Protein AF-A0A699T3H2-F1 (afdb_monomer)

Foldseek 3Di:
DQDVVNVVVVVVVLLVVLPPDPCSVVVVVPVVVDDDFQDWDFDFDPDPPDGDTDIDGDDPVRVVVVVVVVVVVVVVVVVVVD

Mean predicted aligned error: 13.45 Å

Nearest PDB structures (foldseek):
  3vr4-assembly1_G  TM=2.995E-01  e=3.491E+00  Enterococcus hirae
  5knb-assembly1_G  TM=2.106E-01  e=2.651E+00  Enterococcus hirae ATCC 9790
  5knd-assembly1_G  TM=2.994E-01  e=7.439E+00  Enterococcus hirae ATCC 9790

Secondary structure (DSSP, 8-state):
---HHHHHHHHHHHHHHHHTSTTHHHHHHHHHH-SPPPPEEEEEE--TTS-EEEEEEPPHHHHHHHHHHHHHHHHHHHHH--

Radius of gyration: 19.42 Å; Cα contacts (8 Å, |Δi|>4): 44; chains: 1; bounding box: 44×32×54 Å

Sequence (82 aa):
MLVESDYESWKIRIERYIRGKPLGKLIWRSIQNGPTSHPQITVTGDQGTVAVQVTRDKTDEECTEIKNNRELAVIQATNILS

Organism: Tanacetum cinerariifolium (NCBI:txid118510)

Solvent-accessible surface area (backbone atoms only — not comparable to full-atom values): 5007 Å² total; per-residue (Å²): 130,88,53,72,69,54,53,55,53,48,50,56,52,51,52,62,64,29,72,82,41,97,58,16,70,59,55,51,49,47,65,75,66,42,80,76,74,67,60,69,42,75,46,75,44,88,57,79,102,48,81,46,74,44,78,42,72,49,53,71,69,63,50,50,52,53,52,52,53,51,52,50,52,52,53,52,56,51,63,74,76,106

Structure (mmCIF, N/CA/C/O backbone):
data_AF-A0A699T3H2-F1
#
_entry.id   AF-A0A699T3H2-F1
#
loop_
_atom_site.group_PDB
_atom_site.id
_atom_site.type_symbol
_atom_site.label_atom_id
_atom_site.label_alt_id
_atom_site.label_comp_id
_atom_site.label_asym_id
_atom_site.label_entity_id
_atom_site.label_seq_id
_atom_site.pdbx_PDB_ins_code
_atom_site.Cartn_x
_atom_site.Cartn_y
_atom_site.Cartn_z
_atom_site.occupancy
_atom_site.B_iso_or_equiv
_atom_site.auth_seq_id
_atom_site.auth_comp_id
_atom_site.auth_asym_id
_atom_site.auth_atom_id
_atom_site.pdbx_PDB_model_num
ATOM 1 N N . MET A 1 1 ? 23.375 5.905 0.104 1.00 67.44 1 MET A N 1
ATOM 2 C CA . MET A 1 1 ? 22.336 6.839 -0.373 1.00 67.44 1 MET A CA 1
ATOM 3 C C . MET A 1 1 ? 21.589 6.089 -1.458 1.00 67.44 1 MET A C 1
ATOM 5 O O . MET A 1 1 ? 22.252 5.660 -2.393 1.00 67.44 1 MET A O 1
ATOM 9 N N . LEU A 1 2 ? 20.299 5.798 -1.283 1.00 66.88 2 LEU A N 1
ATOM 10 C CA . LEU A 1 2 ? 19.512 5.210 -2.373 1.00 66.88 2 LEU A CA 1
ATOM 11 C C . LEU A 1 2 ? 19.490 6.229 -3.511 1.00 66.88 2 LEU A C 1
ATOM 13 O O . LEU A 1 2 ? 19.178 7.395 -3.269 1.00 66.88 2 LEU A O 1
ATOM 17 N N . VAL A 1 3 ? 19.903 5.817 -4.705 1.00 80.69 3 VAL A N 1
ATOM 18 C CA . VAL A 1 3 ? 19.861 6.694 -5.875 1.00 80.69 3 VAL A CA 1
ATOM 19 C C . VAL A 1 3 ? 18.397 6.813 -6.290 1.00 80.69 3 VAL A C 1
ATOM 21 O O . VAL A 1 3 ? 17.631 5.862 -6.164 1.00 80.69 3 VAL A O 1
ATOM 24 N N . GLU A 1 4 ? 17.971 7.969 -6.788 1.00 75.50 4 GLU A N 1
ATOM 25 C CA . GLU A 1 4 ? 16.575 8.187 -7.195 1.00 75.50 4 GLU A CA 1
ATOM 26 C C . GLU A 1 4 ? 16.105 7.187 -8.274 1.00 75.50 4 GLU A C 1
ATOM 28 O O . GLU A 1 4 ? 14.945 6.770 -8.297 1.00 75.50 4 GLU A O 1
ATOM 33 N N . SER A 1 5 ? 17.042 6.676 -9.083 1.00 78.88 5 SER A N 1
ATOM 34 C CA . SER A 1 5 ? 16.818 5.564 -10.014 1.00 78.88 5 SER A CA 1
ATOM 35 C C . SER A 1 5 ? 16.367 4.272 -9.333 1.00 78.88 5 SER A C 1
ATOM 37 O O . SER A 1 5 ? 15.600 3.504 -9.919 1.00 78.88 5 SER A O 1
ATOM 39 N N . ASP A 1 6 ? 16.826 4.016 -8.108 1.00 88.56 6 ASP A N 1
ATOM 40 C CA . ASP A 1 6 ? 16.484 2.819 -7.341 1.00 88.56 6 ASP A CA 1
ATOM 41 C C . ASP A 1 6 ? 15.047 2.906 -6.830 1.00 88.56 6 ASP A C 1
ATOM 43 O O . ASP A 1 6 ? 14.323 1.908 -6.848 1.00 88.56 6 ASP A O 1
ATOM 47 N N . TYR A 1 7 ? 14.609 4.108 -6.444 1.00 86.25 7 TYR A N 1
ATOM 48 C CA . TYR A 1 7 ? 13.239 4.361 -6.008 1.00 86.25 7 TYR A CA 1
ATOM 49 C C . TYR A 1 7 ? 12.237 4.180 -7.154 1.00 86.25 7 TYR A C 1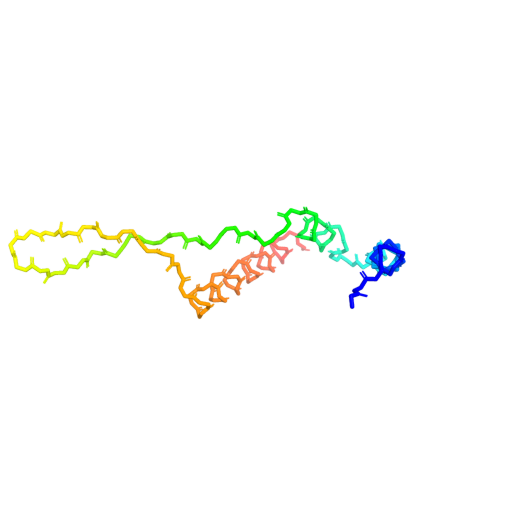
ATOM 51 O O . TYR A 1 7 ? 11.267 3.434 -7.008 1.00 86.25 7 TYR A O 1
ATOM 59 N N . GLU A 1 8 ? 12.492 4.775 -8.323 1.00 87.81 8 GLU A N 1
ATOM 60 C CA . GLU A 1 8 ? 11.605 4.600 -9.482 1.00 87.81 8 GLU A CA 1
ATOM 61 C C . GLU A 1 8 ? 11.610 3.151 -9.995 1.00 87.81 8 GLU A C 1
ATOM 63 O O . GLU A 1 8 ? 10.558 2.580 -10.304 1.00 87.81 8 GLU A O 1
ATOM 68 N N . SER A 1 9 ? 12.773 2.492 -9.984 1.00 90.94 9 SER A N 1
ATOM 69 C CA . SER A 1 9 ? 12.872 1.066 -10.319 1.00 90.94 9 SER A CA 1
ATOM 70 C C . SER A 1 9 ? 12.068 0.189 -9.356 1.00 90.94 9 SER A C 1
ATOM 72 O O . SER A 1 9 ? 11.369 -0.736 -9.784 1.00 90.94 9 SER A O 1
ATOM 74 N N . TRP A 1 10 ? 12.141 0.467 -8.053 1.00 91.44 10 TRP A N 1
ATOM 75 C CA . TRP A 1 10 ? 11.354 -0.222 -7.032 1.00 91.44 10 TRP A CA 1
ATOM 76 C C . TRP A 1 10 ? 9.851 0.000 -7.230 1.00 91.44 10 TRP A C 1
ATOM 78 O O . TRP A 1 10 ? 9.080 -0.963 -7.212 1.00 91.44 10 TRP A O 1
ATOM 88 N N . LYS A 1 11 ? 9.439 1.241 -7.500 1.00 89.81 11 LYS A N 1
ATOM 89 C CA . LYS A 1 11 ? 8.040 1.626 -7.703 1.00 89.81 11 LYS A CA 1
ATOM 90 C C . LYS A 1 11 ? 7.401 0.896 -8.890 1.00 89.81 11 LYS A C 1
ATOM 92 O O . LYS A 1 11 ? 6.310 0.342 -8.765 1.00 89.81 11 LYS A O 1
ATOM 97 N N . ILE A 1 12 ? 8.104 0.797 -10.018 1.00 91.94 12 ILE A N 1
ATOM 98 C CA . ILE A 1 12 ? 7.628 0.045 -11.193 1.00 91.94 12 ILE A CA 1
ATOM 99 C C . ILE A 1 12 ? 7.489 -1.451 -10.871 1.00 91.94 12 ILE A C 1
ATOM 101 O O . ILE A 1 12 ? 6.519 -2.098 -11.280 1.00 91.94 12 ILE A O 1
ATOM 105 N N . ARG A 1 13 ? 8.448 -2.024 -10.132 1.00 92.88 13 ARG A N 1
ATOM 106 C CA . ARG A 1 13 ? 8.409 -3.439 -9.730 1.00 92.88 13 ARG A CA 1
ATOM 107 C C . ARG A 1 13 ? 7.239 -3.726 -8.793 1.00 92.88 13 ARG A C 1
ATOM 109 O O . ARG A 1 13 ? 6.527 -4.708 -9.017 1.00 92.88 13 ARG A O 1
ATOM 116 N N . ILE A 1 14 ? 7.011 -2.880 -7.786 1.00 92.69 14 ILE A N 1
ATOM 117 C CA . ILE A 1 14 ? 5.920 -3.089 -6.831 1.00 92.69 14 ILE A CA 1
ATOM 118 C C . ILE A 1 14 ? 4.554 -2.904 -7.499 1.00 92.69 14 ILE A C 1
ATOM 120 O O . ILE A 1 14 ? 3.670 -3.728 -7.275 1.00 92.69 14 ILE A O 1
ATOM 124 N N . GLU A 1 15 ? 4.394 -1.921 -8.395 1.00 92.56 15 GLU A N 1
ATOM 125 C CA . GLU A 1 15 ? 3.143 -1.719 -9.138 1.00 92.56 15 GLU A CA 1
ATOM 126 C C . GLU A 1 15 ? 2.796 -2.944 -10.001 1.00 92.56 15 GLU A C 1
ATOM 128 O O . GLU A 1 15 ? 1.659 -3.427 -9.997 1.00 92.56 15 GLU A O 1
ATOM 133 N N . ARG A 1 16 ? 3.781 -3.509 -10.712 1.00 94.31 16 ARG A N 1
ATOM 134 C CA . ARG A 1 16 ? 3.575 -4.735 -11.501 1.00 94.31 16 ARG A CA 1
ATOM 135 C C . ARG A 1 16 ? 3.198 -5.924 -10.624 1.00 94.31 16 ARG A C 1
ATOM 137 O O . ARG A 1 16 ? 2.291 -6.672 -10.978 1.00 94.31 16 ARG A O 1
ATOM 144 N N . TYR A 1 17 ? 3.868 -6.083 -9.485 1.00 92.94 17 TYR A N 1
ATOM 145 C CA . TYR A 1 17 ? 3.627 -7.191 -8.563 1.00 92.94 17 TYR A CA 1
ATOM 146 C C . TYR A 1 17 ? 2.212 -7.173 -7.971 1.00 92.94 17 TYR A C 1
ATOM 148 O O . TYR A 1 17 ? 1.568 -8.218 -7.860 1.00 92.94 17 TYR A O 1
ATOM 156 N N . ILE A 1 18 ? 1.710 -5.994 -7.596 1.00 93.38 18 ILE A N 1
ATOM 157 C CA . ILE A 1 18 ? 0.405 -5.867 -6.938 1.00 93.38 18 ILE A CA 1
ATOM 158 C C . ILE A 1 18 ? -0.769 -5.905 -7.922 1.00 93.38 18 ILE A C 1
ATOM 160 O O . ILE A 1 18 ? -1.834 -6.373 -7.536 1.00 93.38 18 ILE A O 1
ATOM 164 N N . ARG A 1 19 ? -0.604 -5.487 -9.187 1.00 87.94 19 ARG A N 1
ATOM 165 C CA . ARG A 1 19 ? -1.696 -5.425 -10.188 1.00 87.94 19 ARG A CA 1
ATOM 166 C C . ARG A 1 19 ? -2.509 -6.719 -10.339 1.00 87.94 19 ARG A C 1
ATOM 168 O O . ARG A 1 19 ? -3.701 -6.637 -10.611 1.00 87.94 19 ARG A O 1
ATOM 175 N N . GLY A 1 20 ? -1.887 -7.885 -10.158 1.00 86.38 20 GLY A N 1
ATOM 176 C CA . GLY A 1 20 ? -2.540 -9.196 -10.279 1.00 86.38 20 GLY A CA 1
ATOM 177 C C . GLY A 1 20 ? -3.038 -9.806 -8.967 1.00 86.38 20 GLY A C 1
ATOM 178 O O . GLY A 1 20 ? -3.500 -10.943 -8.970 1.00 86.38 20 GLY A O 1
ATOM 179 N N . LYS A 1 21 ? -2.911 -9.110 -7.831 1.00 91.56 21 LYS A N 1
ATOM 180 C CA . LYS A 1 21 ? -3.297 -9.657 -6.525 1.00 91.56 21 LYS A CA 1
ATOM 181 C C . LYS A 1 21 ? -4.715 -9.242 -6.126 1.00 91.56 21 LYS A C 1
ATOM 183 O O . LYS A 1 21 ? -5.093 -8.101 -6.394 1.00 91.56 21 LYS A O 1
ATOM 188 N N . PRO A 1 22 ? -5.453 -10.090 -5.382 1.00 87.31 22 PRO A N 1
ATOM 189 C CA . PRO A 1 22 ? -6.804 -9.774 -4.902 1.00 87.31 22 PRO A CA 1
ATOM 190 C C . PRO A 1 22 ? -6.889 -8.437 -4.149 1.00 87.31 22 PRO A C 1
ATOM 192 O O . PRO A 1 22 ? -7.816 -7.660 -4.346 1.00 87.31 22 PRO A O 1
ATOM 195 N N . LEU A 1 23 ? -5.865 -8.128 -3.345 1.00 90.12 23 LEU A N 1
ATOM 196 C CA . LEU A 1 23 ? -5.766 -6.892 -2.556 1.00 90.12 23 LEU A CA 1
ATOM 197 C C . LEU A 1 23 ? -4.844 -5.836 -3.185 1.00 90.12 23 LEU A C 1
ATOM 199 O O . LEU A 1 23 ? -4.498 -4.845 -2.544 1.00 90.12 23 LEU A O 1
ATOM 203 N N . GLY A 1 24 ? -4.437 -6.018 -4.442 1.00 90.31 24 GLY A N 1
ATOM 204 C CA . GLY A 1 24 ? -3.422 -5.192 -5.092 1.00 90.31 24 GLY A CA 1
ATOM 205 C C . GLY A 1 24 ? -3.731 -3.697 -5.102 1.00 90.31 24 GLY A C 1
ATOM 206 O O . GLY A 1 24 ? -2.879 -2.875 -4.771 1.00 90.31 24 GLY A O 1
ATOM 207 N N . LYS A 1 25 ? -4.985 -3.348 -5.418 1.00 87.88 25 LYS A N 1
ATOM 208 C CA . LYS A 1 25 ? -5.470 -1.958 -5.410 1.00 87.88 25 LYS A CA 1
ATOM 209 C C . LYS A 1 25 ? -5.419 -1.329 -4.015 1.00 87.88 25 LYS A C 1
ATOM 211 O O . LYS A 1 25 ? -5.114 -0.144 -3.903 1.00 87.88 25 LYS A O 1
ATOM 216 N N . LEU A 1 26 ? -5.724 -2.101 -2.970 1.00 85.25 26 LEU A N 1
ATOM 217 C CA . LEU A 1 26 ? -5.704 -1.624 -1.587 1.00 85.25 26 LEU A CA 1
ATOM 218 C C . LEU A 1 26 ? -4.264 -1.355 -1.138 1.00 85.25 26 LEU A C 1
ATOM 220 O O . LEU A 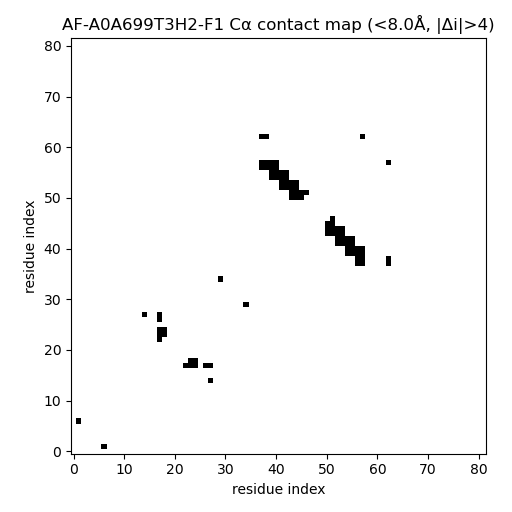1 26 ? -3.976 -0.274 -0.634 1.00 85.25 26 LEU A O 1
ATOM 224 N N . ILE A 1 27 ? -3.356 -2.294 -1.423 1.00 87.06 27 ILE A N 1
ATOM 225 C CA . ILE A 1 27 ? -1.925 -2.166 -1.119 1.00 87.06 27 ILE A CA 1
ATOM 226 C C . ILE A 1 27 ? -1.329 -0.937 -1.819 1.00 87.06 27 ILE A C 1
ATOM 228 O O . ILE A 1 27 ? -0.643 -0.148 -1.175 1.00 87.06 27 ILE A O 1
ATOM 232 N N . TRP A 1 28 ? -1.628 -0.728 -3.108 1.00 89.75 28 TRP A N 1
ATOM 233 C CA . TRP A 1 28 ? -1.139 0.446 -3.842 1.00 89.75 28 TRP A CA 1
ATOM 234 C C . TRP A 1 28 ? -1.576 1.761 -3.194 1.00 89.75 28 TRP A C 1
ATOM 236 O O . TRP A 1 28 ? -0.752 2.646 -2.974 1.00 89.75 28 TRP A O 1
ATOM 246 N N . ARG A 1 29 ? -2.861 1.871 -2.830 1.00 85.38 29 ARG A N 1
ATOM 247 C CA . ARG A 1 29 ? -3.390 3.058 -2.147 1.00 85.38 29 ARG A CA 1
ATOM 248 C C . ARG A 1 29 ? -2.704 3.296 -0.805 1.00 85.38 29 ARG A C 1
ATOM 250 O O . ARG A 1 29 ? -2.405 4.440 -0.495 1.00 85.38 29 ARG A O 1
ATOM 257 N N . SER A 1 30 ? -2.418 2.251 -0.029 1.00 84.19 30 SER A N 1
ATOM 258 C CA . SER A 1 30 ? -1.680 2.387 1.234 1.00 84.19 30 SER A CA 1
ATOM 259 C C . SER A 1 30 ? -0.249 2.888 1.036 1.00 84.19 30 SER A C 1
ATOM 261 O O . SER A 1 30 ? 0.212 3.699 1.827 1.00 84.19 30 SER A O 1
ATOM 263 N N . ILE A 1 31 ? 0.441 2.459 -0.026 1.00 85.75 31 ILE A N 1
ATOM 264 C CA . ILE A 1 31 ? 1.784 2.966 -0.349 1.00 85.75 31 ILE A CA 1
ATOM 265 C C . ILE A 1 31 ? 1.715 4.448 -0.744 1.00 85.75 31 ILE A C 1
ATOM 267 O O . ILE A 1 31 ? 2.520 5.242 -0.269 1.00 85.75 31 ILE A O 1
ATOM 271 N N . GLN A 1 32 ? 0.746 4.833 -1.583 1.00 84.75 32 GLN A N 1
ATOM 272 C CA . GLN A 1 32 ? 0.592 6.219 -2.045 1.00 84.75 32 GLN A CA 1
ATOM 273 C C . GLN A 1 32 ? 0.174 7.184 -0.933 1.00 84.75 32 GLN A C 1
ATOM 275 O O . GLN A 1 32 ? 0.659 8.310 -0.885 1.00 84.75 32 GLN A O 1
ATOM 280 N N . ASN A 1 33 ? -0.725 6.747 -0.052 1.00 83.81 33 ASN A N 1
ATOM 281 C CA . ASN A 1 33 ? -1.239 7.572 1.039 1.00 83.81 33 ASN A CA 1
ATOM 282 C C . ASN A 1 33 ? -0.249 7.684 2.210 1.00 83.81 33 ASN A C 1
ATOM 284 O O . ASN A 1 33 ? -0.496 8.456 3.132 1.00 83.81 33 ASN A O 1
ATOM 288 N N . GLY A 1 34 ? 0.852 6.925 2.173 1.00 74.88 34 GLY A N 1
ATOM 289 C CA . GLY A 1 34 ? 1.819 6.865 3.256 1.00 74.88 34 GLY A CA 1
ATOM 290 C C . GLY A 1 34 ? 1.250 6.206 4.519 1.00 74.88 34 GLY A C 1
ATOM 291 O O . GLY A 1 34 ? 0.138 5.665 4.515 1.00 74.88 34 GLY A O 1
ATOM 292 N N . PRO A 1 35 ? 2.020 6.205 5.618 1.00 71.38 35 PRO A N 1
ATOM 293 C CA . PRO A 1 35 ? 1.517 5.735 6.897 1.00 71.38 35 PRO A CA 1
ATOM 294 C C . PRO A 1 35 ? 0.301 6.573 7.302 1.00 71.38 35 PRO A C 1
ATOM 296 O O . PRO A 1 35 ? 0.358 7.801 7.341 1.00 71.38 35 PRO A O 1
ATOM 299 N N . THR A 1 36 ? -0.811 5.903 7.610 1.00 66.69 36 THR A N 1
ATOM 300 C CA . THR A 1 36 ? -1.927 6.549 8.307 1.00 66.69 36 THR A CA 1
ATOM 301 C C . THR A 1 36 ? -1.389 7.186 9.579 1.00 66.69 36 THR A C 1
ATOM 303 O O . THR A 1 36 ? -0.696 6.507 10.335 1.00 66.69 36 THR A O 1
ATOM 306 N N . SER A 1 37 ? -1.708 8.463 9.808 1.00 66.31 37 SER A N 1
ATOM 307 C CA . SER A 1 37 ? -1.368 9.156 11.052 1.00 66.31 37 SER A CA 1
ATOM 308 C C . SER A 1 37 ? -1.742 8.282 12.246 1.00 66.31 37 SER A C 1
ATOM 310 O O . SER A 1 37 ? -2.830 7.694 12.249 1.00 66.31 37 SER A O 1
ATOM 312 N N . HIS A 1 38 ? -0.841 8.177 13.228 1.00 63.72 38 HIS A N 1
ATOM 313 C CA . HIS A 1 38 ? -1.112 7.419 14.445 1.00 63.72 38 HIS A CA 1
ATOM 314 C C . HIS A 1 38 ? -2.447 7.902 15.019 1.00 63.72 38 HIS A C 1
ATOM 316 O O . HIS A 1 38 ? -2.619 9.107 15.221 1.00 63.72 38 HIS A O 1
ATOM 322 N N . PRO A 1 39 ? -3.430 7.006 15.220 1.00 67.44 39 PRO A N 1
ATOM 323 C CA . PRO A 1 39 ? -4.703 7.429 15.761 1.00 67.44 39 PRO A CA 1
ATOM 324 C C . PRO A 1 39 ? -4.442 7.984 17.159 1.00 67.44 39 PRO A C 1
ATOM 326 O O . PRO A 1 39 ? -3.890 7.282 18.001 1.00 67.44 39 PRO A O 1
ATOM 329 N N . GLN A 1 40 ? -4.830 9.228 17.411 1.00 74.81 40 GLN A N 1
ATOM 330 C CA . GLN A 1 40 ? -4.738 9.793 18.750 1.00 74.81 40 GLN A CA 1
ATOM 331 C C . GLN A 1 40 ? -5.805 9.186 19.651 1.00 74.81 40 GLN A C 1
ATOM 333 O O . GLN A 1 40 ? -6.916 8.874 19.208 1.00 74.81 40 GLN A O 1
ATOM 338 N N . ILE A 1 41 ? -5.462 9.010 20.923 1.00 73.12 41 ILE A N 1
ATOM 339 C CA . ILE A 1 41 ? -6.435 8.684 21.959 1.00 73.12 41 ILE A CA 1
ATOM 340 C C . ILE A 1 41 ? -6.432 9.720 23.056 1.00 73.12 41 ILE A C 1
ATOM 342 O O . ILE A 1 41 ? -5.392 10.226 23.477 1.00 73.12 41 ILE A O 1
ATOM 346 N N . THR A 1 42 ? -7.638 9.995 23.530 1.00 75.50 42 THR A N 1
ATOM 347 C CA . THR A 1 42 ? -7.871 10.767 24.736 1.00 75.50 42 THR A CA 1
ATOM 348 C C . THR A 1 42 ? -7.793 9.812 25.915 1.00 75.50 42 THR A C 1
ATOM 350 O O . THR A 1 42 ? -8.665 8.963 26.100 1.00 75.50 42 THR A O 1
ATOM 353 N N . VAL A 1 43 ? -6.733 9.934 26.703 1.00 73.19 43 VAL A N 1
ATOM 354 C CA . VAL A 1 43 ? -6.610 9.231 27.977 1.00 73.19 43 VAL A CA 1
ATOM 355 C C . VAL A 1 43 ? -7.123 10.170 29.058 1.00 73.19 43 VAL A C 1
ATOM 357 O O . VAL A 1 43 ? -6.672 11.310 29.169 1.00 73.19 43 VAL A O 1
ATOM 360 N N . THR A 1 44 ? -8.091 9.703 29.842 1.00 68.75 44 THR A N 1
ATOM 361 C CA . THR A 1 44 ? -8.531 10.426 31.039 1.00 68.75 44 THR A CA 1
ATOM 362 C C . THR A 1 44 ? -7.630 9.995 32.185 1.00 68.75 44 THR A C 1
ATOM 364 O O . THR A 1 44 ? -7.696 8.843 32.606 1.00 68.75 44 THR A O 1
ATOM 367 N N . GLY A 1 45 ? -6.754 10.891 32.637 1.00 61.19 45 GLY A N 1
ATOM 368 C CA . GLY A 1 45 ? -5.934 10.665 33.824 1.00 61.19 45 GLY A CA 1
ATOM 369 C C . GLY A 1 45 ? -6.684 11.097 35.081 1.00 61.19 45 GLY A C 1
ATOM 370 O O . GLY A 1 45 ? -7.222 12.205 35.138 1.00 61.19 45 GLY A O 1
ATOM 371 N N . ASP A 1 46 ? -6.710 10.243 36.097 1.00 61.16 46 ASP A N 1
ATOM 372 C CA . ASP A 1 46 ? -7.256 10.517 37.423 1.00 61.16 46 ASP A CA 1
ATOM 373 C C . ASP A 1 46 ? -6.211 11.193 38.324 1.00 61.16 46 ASP A C 1
ATOM 375 O O . ASP A 1 46 ? -5.767 10.662 39.338 1.00 61.16 46 ASP A O 1
ATOM 379 N N . GLN A 1 47 ? -5.823 12.424 37.986 1.00 54.56 47 GLN A N 1
ATOM 380 C CA . GLN A 1 47 ? -5.134 13.280 38.950 1.00 54.56 47 GLN A CA 1
ATOM 381 C C . GLN A 1 47 ? -6.164 14.085 39.741 1.00 54.56 47 GLN A C 1
ATOM 383 O O . GLN A 1 47 ? -6.648 15.100 39.263 1.00 54.56 47 GLN A O 1
ATOM 388 N N . GLY A 1 48 ? -6.507 13.598 40.939 1.00 55.56 48 GLY A N 1
ATOM 389 C CA . GLY A 1 48 ? -7.170 14.328 42.031 1.00 55.56 48 GLY A CA 1
ATOM 390 C C . GLY A 1 48 ? -8.159 15.441 41.645 1.00 55.56 48 GLY A C 1
ATOM 391 O O . GLY A 1 48 ? -7.775 16.550 41.286 1.00 55.56 48 GLY A O 1
ATOM 392 N N . THR A 1 49 ? -9.456 15.204 41.863 1.00 57.72 49 THR A N 1
ATOM 393 C CA . THR A 1 49 ? -10.575 16.171 41.724 1.00 57.72 49 THR A CA 1
ATOM 394 C C . THR A 1 49 ? -10.825 16.800 40.346 1.00 57.72 49 THR A C 1
ATOM 396 O O . THR A 1 49 ? -11.925 17.309 40.143 1.00 57.72 49 THR A O 1
ATOM 399 N N . VAL A 1 50 ? -9.909 16.722 39.374 1.00 54.31 50 VAL A N 1
ATOM 400 C CA . VAL A 1 50 ? -10.137 17.223 38.008 1.00 54.31 50 VAL A CA 1
ATOM 401 C C . VAL A 1 50 ? -9.708 16.168 36.993 1.00 54.31 50 VAL A C 1
ATOM 403 O O . VAL A 1 50 ? -8.538 15.817 36.900 1.00 54.31 50 VAL A O 1
ATOM 406 N N . ALA A 1 51 ? -10.660 15.664 36.207 1.00 57.78 51 ALA A N 1
ATOM 407 C CA . ALA A 1 51 ? -10.358 14.783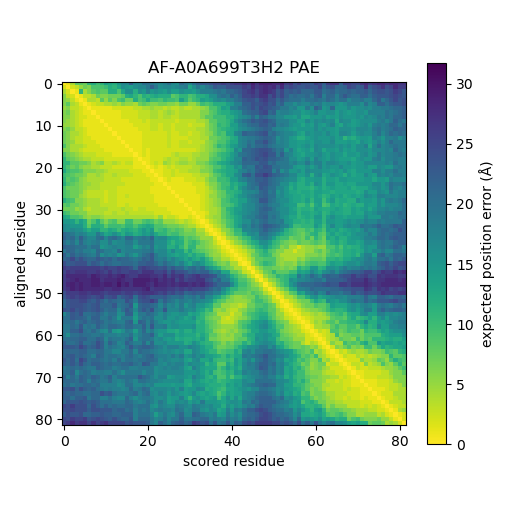 35.086 1.00 57.78 51 ALA A CA 1
ATOM 408 C C . ALA A 1 51 ? -9.608 15.581 34.009 1.00 57.78 51 ALA A C 1
ATOM 410 O O . ALA A 1 51 ? -10.205 16.395 33.302 1.00 57.78 51 ALA A O 1
ATOM 411 N N . VAL A 1 52 ? -8.297 15.365 33.890 1.00 64.25 52 VAL A N 1
ATOM 412 C CA . VAL A 1 52 ? -7.495 15.958 32.817 1.00 64.25 52 VAL A CA 1
ATOM 413 C C . VAL A 1 52 ? -7.515 14.994 31.637 1.00 64.25 52 VAL A C 1
ATOM 415 O O . VAL A 1 52 ? -7.033 13.863 31.720 1.00 64.25 52 VAL A O 1
ATOM 418 N N . GLN A 1 53 ? -8.103 15.443 30.530 1.00 68.75 53 GLN A N 1
ATOM 419 C CA . GLN A 1 53 ? -8.027 14.739 29.257 1.00 68.75 53 GLN A CA 1
ATOM 420 C C .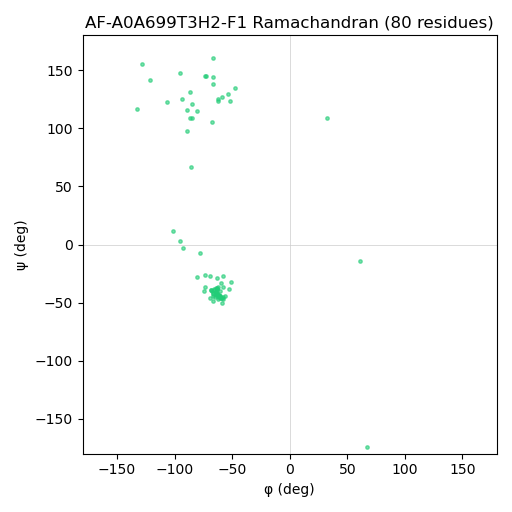 GLN A 1 53 ? -6.691 15.066 28.596 1.00 68.75 53 GLN A C 1
ATOM 422 O O . GLN A 1 53 ? -6.439 16.211 28.225 1.00 68.75 53 GLN A O 1
ATOM 427 N N . VAL A 1 54 ? -5.839 14.056 28.452 1.00 75.38 54 VAL A N 1
ATOM 428 C CA . VAL A 1 54 ? -4.577 14.171 27.722 1.00 75.38 54 VAL A CA 1
ATOM 429 C C . VAL A 1 54 ? -4.728 13.438 26.401 1.00 75.38 54 VAL A C 1
ATOM 431 O O . VAL A 1 54 ? -5.034 12.245 26.363 1.00 75.38 54 VAL A O 1
ATOM 434 N N . THR A 1 55 ? -4.506 14.158 25.306 1.00 73.00 55 THR A N 1
ATOM 435 C CA . THR A 1 55 ? -4.412 13.557 23.978 1.00 73.00 55 THR A CA 1
ATOM 436 C C . THR A 1 55 ? -2.984 13.076 23.774 1.00 73.00 55 THR A C 1
ATOM 438 O O . THR A 1 55 ? -2.049 13.873 23.850 1.00 73.00 55 THR A O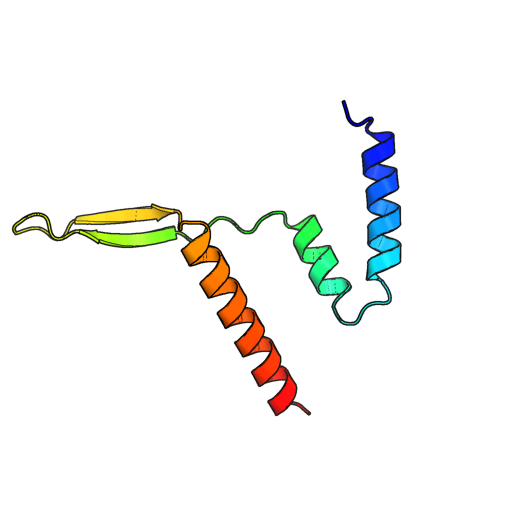 1
ATOM 441 N N . ARG A 1 56 ? -2.809 11.779 23.522 1.00 82.12 56 ARG A N 1
ATOM 442 C CA . ARG A 1 56 ? -1.516 11.204 23.138 1.00 82.12 56 ARG A CA 1
ATOM 443 C C . ARG A 1 56 ? -1.647 10.376 21.871 1.00 82.12 56 ARG A C 1
ATOM 445 O O . ARG A 1 56 ? -2.721 9.846 21.570 1.00 82.12 56 ARG A O 1
ATOM 452 N N . ASP A 1 57 ? -0.539 10.238 21.159 1.00 77.00 57 ASP A N 1
ATOM 453 C CA . ASP A 1 57 ? -0.447 9.295 20.053 1.00 77.00 57 ASP A CA 1
ATOM 454 C C . ASP A 1 57 ? -0.536 7.860 20.599 1.00 77.00 57 ASP A C 1
ATOM 456 O O . ASP A 1 57 ? -0.074 7.555 21.709 1.00 77.00 57 ASP A O 1
ATOM 460 N N . LYS A 1 58 ? -1.186 6.978 19.837 1.00 68.62 58 LYS A N 1
ATOM 461 C CA . LYS A 1 58 ? -1.217 5.547 20.147 1.00 68.62 58 LYS A CA 1
ATOM 462 C C . LYS A 1 58 ? 0.164 4.925 19.999 1.00 68.62 58 LYS A C 1
ATOM 464 O O . LYS A 1 58 ? 0.849 5.189 19.009 1.00 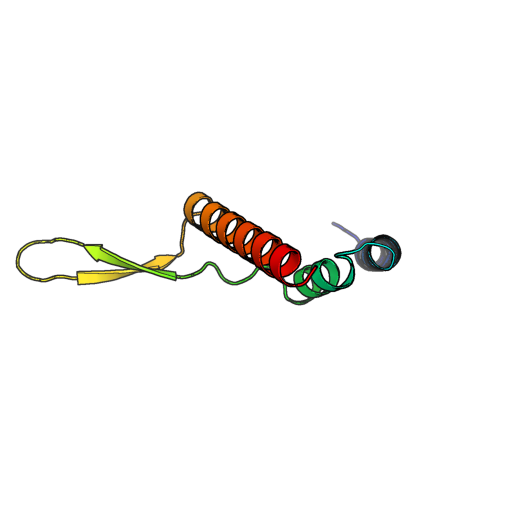68.62 58 LYS A O 1
ATOM 469 N N . THR A 1 59 ? 0.516 4.052 20.939 1.00 72.38 59 THR A N 1
ATOM 470 C CA . THR A 1 59 ? 1.694 3.183 20.822 1.00 72.38 59 THR A CA 1
ATOM 471 C C . THR A 1 59 ? 1.516 2.164 19.696 1.00 72.38 59 THR A C 1
ATOM 473 O O . THR A 1 59 ? 0.397 1.890 19.252 1.00 72.38 59 THR A O 1
ATOM 476 N N . ASP A 1 60 ? 2.625 1.598 19.216 1.00 66.62 60 ASP A N 1
ATOM 477 C CA . ASP A 1 60 ? 2.623 0.637 18.109 1.00 66.62 60 ASP A CA 1
ATOM 478 C C . ASP A 1 60 ? 1.752 -0.594 18.417 1.00 66.62 60 ASP A C 1
ATOM 480 O O . ASP A 1 60 ? 1.007 -1.054 17.547 1.00 66.62 60 ASP A O 1
ATOM 484 N N . GLU A 1 61 ? 1.740 -1.059 19.671 1.00 70.25 61 GLU A N 1
ATOM 485 C CA . GLU A 1 61 ? 0.868 -2.139 20.148 1.00 70.25 61 GLU A CA 1
ATOM 486 C C . GLU A 1 61 ? -0.619 -1.792 19.959 1.00 70.25 61 GLU A C 1
ATOM 488 O O . GLU A 1 61 ? -1.355 -2.546 19.318 1.00 70.25 61 GLU A O 1
ATOM 493 N N . GLU A 1 62 ? -1.052 -0.609 20.410 1.00 67.12 62 GLU A N 1
ATOM 494 C CA . GLU A 1 62 ? -2.434 -0.121 20.256 1.00 67.12 62 GLU A CA 1
ATOM 495 C C . GLU A 1 62 ? -2.811 0.066 18.770 1.00 67.12 62 GLU A C 1
ATOM 497 O O . GLU A 1 62 ? -3.975 -0.059 18.378 1.00 67.12 62 GLU A O 1
ATOM 502 N N . CYS A 1 63 ? -1.825 0.363 17.918 1.00 60.09 63 CYS A N 1
ATOM 503 C CA . CYS A 1 63 ? -1.999 0.538 16.478 1.00 60.09 63 CYS A CA 1
ATOM 504 C C . CYS A 1 63 ? -2.192 -0.808 15.753 1.00 60.09 63 CYS A C 1
ATOM 506 O O . CYS A 1 63 ? -3.044 -0.925 14.863 1.00 60.09 63 CYS A O 1
ATOM 508 N N . THR A 1 64 ? -1.444 -1.845 16.150 1.00 64.25 64 THR A N 1
ATOM 509 C CA . THR A 1 64 ? -1.580 -3.200 15.586 1.00 64.25 64 THR A CA 1
ATOM 510 C C . THR A 1 64 ? -2.924 -3.840 15.918 1.00 64.25 64 THR A C 1
ATOM 512 O O . THR A 1 64 ? -3.549 -4.434 15.037 1.00 64.25 64 THR A O 1
ATOM 515 N N . GLU A 1 65 ? -3.427 -3.647 17.138 1.00 67.75 65 GLU A N 1
ATOM 516 C CA . GLU A 1 65 ? -4.727 -4.171 17.560 1.00 67.75 65 GLU A CA 1
ATOM 517 C C . GLU A 1 65 ? -5.878 -3.597 16.716 1.00 67.75 65 GLU A C 1
ATOM 519 O O . GLU A 1 65 ? -6.727 -4.334 16.212 1.00 67.75 65 GLU A O 1
ATOM 524 N N . ILE A 1 66 ? -5.873 -2.283 16.464 1.00 66.62 66 ILE A N 1
ATOM 525 C CA . ILE A 1 66 ? -6.888 -1.622 15.627 1.00 66.62 66 ILE A CA 1
ATOM 526 C C . ILE A 1 66 ? -6.854 -2.141 14.198 1.00 66.62 66 ILE A C 1
ATOM 528 O O . ILE A 1 66 ? -7.905 -2.371 13.593 1.00 66.62 66 ILE A O 1
ATOM 532 N N . LYS A 1 67 ? -5.652 -2.307 13.640 1.00 64.31 67 LYS A N 1
ATOM 533 C CA . LYS A 1 67 ? -5.497 -2.818 12.281 1.00 64.31 67 LYS A CA 1
ATOM 534 C C . LYS A 1 67 ? -6.019 -4.253 12.172 1.00 64.31 67 LYS A C 1
ATOM 536 O O . LYS A 1 67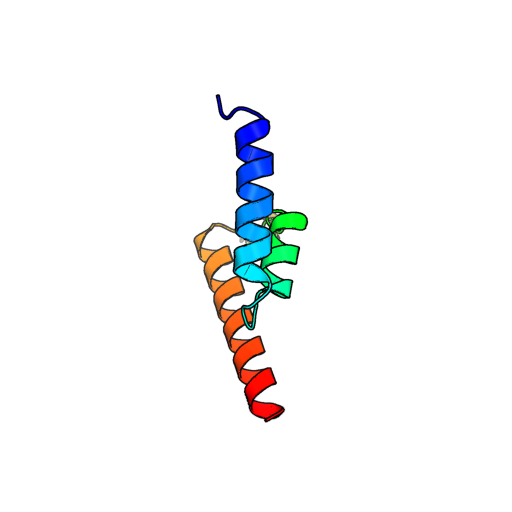 ? -6.783 -4.526 11.250 1.00 64.31 67 LYS A O 1
ATOM 541 N N . ASN A 1 68 ? -5.701 -5.112 13.141 1.00 66.69 68 ASN A N 1
ATOM 542 C CA . ASN A 1 68 ? -6.209 -6.485 13.211 1.00 66.69 68 ASN A CA 1
ATOM 543 C C . ASN A 1 68 ? -7.741 -6.525 13.320 1.00 66.69 68 ASN 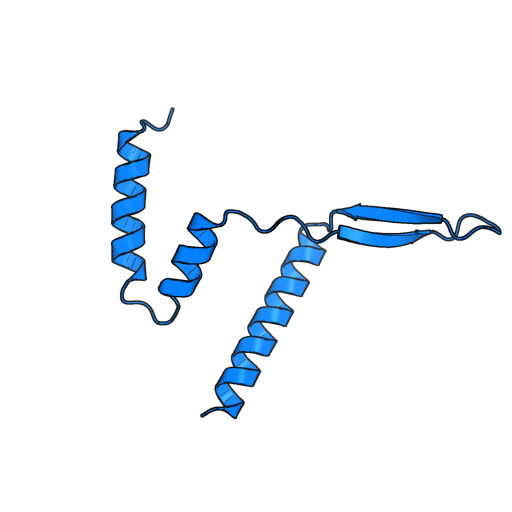A C 1
ATOM 545 O O . ASN A 1 68 ? -8.397 -7.242 12.566 1.00 66.69 68 ASN A O 1
ATOM 549 N N . ASN A 1 69 ? -8.329 -5.703 14.193 1.00 72.44 69 ASN A N 1
ATOM 550 C CA . ASN A 1 69 ? -9.783 -5.613 14.348 1.00 72.44 69 ASN A CA 1
ATOM 551 C C . ASN A 1 69 ? -10.473 -5.119 13.067 1.00 72.44 69 ASN A C 1
ATOM 553 O O . ASN A 1 69 ? -11.533 -5.620 12.686 1.00 72.44 69 ASN A O 1
ATOM 557 N N . ARG A 1 70 ? -9.855 -4.172 12.352 1.00 75.50 70 ARG A N 1
ATOM 558 C CA . ARG A 1 70 ? -10.356 -3.695 11.058 1.00 75.50 70 ARG A CA 1
ATOM 559 C C . ARG A 1 70 ? -10.278 -4.775 9.977 1.00 75.50 70 ARG A C 1
ATOM 561 O O . ARG A 1 70 ? -11.220 -4.907 9.201 1.00 75.50 70 ARG A O 1
ATOM 568 N N . GLU A 1 71 ? -9.184 -5.531 9.908 1.00 71.69 71 GLU A N 1
ATOM 569 C CA . GLU A 1 71 ? -9.045 -6.646 8.960 1.00 71.69 71 GLU A CA 1
ATOM 570 C C . GLU A 1 71 ? -10.070 -7.755 9.239 1.00 71.69 71 GLU A C 1
ATOM 572 O O . GLU A 1 71 ? -10.728 -8.215 8.304 1.00 71.69 71 GLU A O 1
ATOM 577 N N . LEU A 1 72 ? -10.303 -8.104 10.509 1.00 71.88 72 LEU A N 1
ATOM 578 C CA . LEU A 1 72 ? -11.361 -9.039 10.907 1.00 71.88 72 LEU A CA 1
ATOM 579 C C . LEU A 1 72 ? -12.750 -8.568 10.459 1.00 71.88 72 LEU A C 1
ATOM 581 O O . LEU A 1 72 ? -13.506 -9.352 9.884 1.00 71.88 72 LEU A O 1
ATOM 585 N N . ALA A 1 73 ? -13.072 -7.286 10.650 1.00 74.38 73 ALA A N 1
ATOM 586 C CA . ALA A 1 73 ? -14.350 -6.721 10.217 1.00 74.38 73 ALA A CA 1
ATOM 587 C C . ALA A 1 73 ? -14.531 -6.772 8.687 1.00 74.38 73 ALA A C 1
ATOM 589 O O . ALA A 1 73 ? -15.623 -7.063 8.198 1.00 74.38 73 ALA A O 1
ATOM 590 N N . VAL A 1 74 ? -13.462 -6.538 7.916 1.00 72.06 74 VAL A N 1
ATOM 591 C CA . VAL A 1 74 ? -13.491 -6.641 6.445 1.00 72.06 74 VAL A CA 1
ATOM 592 C C . VAL A 1 74 ? -13.712 -8.087 5.993 1.00 72.06 74 VAL A C 1
ATOM 594 O O . VAL A 1 74 ? -14.504 -8.324 5.079 1.00 72.06 74 VAL A O 1
ATOM 597 N N . ILE A 1 75 ? -13.062 -9.060 6.638 1.00 73.94 75 ILE A N 1
ATOM 598 C CA . ILE A 1 75 ? -13.261 -10.489 6.350 1.00 73.94 75 ILE A CA 1
ATOM 599 C C . ILE A 1 75 ? -14.709 -10.894 6.649 1.00 73.94 75 ILE A C 1
ATOM 601 O O . ILE A 1 75 ? -15.362 -11.505 5.804 1.00 73.94 75 ILE A O 1
ATOM 605 N N . GLN A 1 76 ? -15.242 -10.503 7.809 1.00 73.75 76 GLN A N 1
ATOM 606 C CA . GLN A 1 76 ? -16.633 -10.781 8.177 1.00 73.75 76 GLN A CA 1
ATOM 607 C C . GLN A 1 76 ? -17.628 -10.172 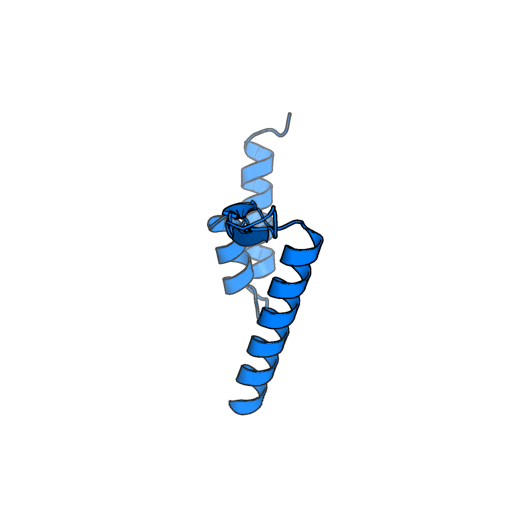7.182 1.00 73.75 76 GLN A C 1
ATOM 609 O O . GLN A 1 76 ? -18.530 -10.868 6.725 1.00 73.75 76 GLN A O 1
ATOM 614 N N . ALA A 1 77 ? -17.439 -8.910 6.789 1.00 70.94 77 ALA A N 1
ATOM 615 C CA . ALA A 1 77 ? -18.303 -8.252 5.809 1.00 70.94 77 ALA A CA 1
ATOM 616 C C . ALA A 1 77 ? -18.262 -8.936 4.431 1.00 70.94 77 ALA A C 1
ATOM 618 O O . ALA A 1 77 ? -19.284 -9.036 3.759 1.00 70.94 77 ALA A O 1
ATOM 619 N N . THR A 1 78 ? -17.094 -9.439 4.026 1.00 71.94 78 THR A N 1
ATOM 620 C CA . THR A 1 78 ? -16.930 -10.166 2.759 1.00 71.94 78 THR A CA 1
ATOM 621 C C . THR A 1 78 ? -17.659 -11.511 2.791 1.00 71.94 78 THR A C 1
ATOM 623 O O . THR A 1 78 ? -18.302 -11.875 1.814 1.00 71.94 78 THR A O 1
ATOM 626 N N . ASN A 1 79 ? -17.625 -12.214 3.927 1.00 64.38 79 ASN A N 1
ATOM 627 C CA . ASN A 1 79 ? -18.323 -13.490 4.103 1.00 64.38 79 ASN A CA 1
ATOM 628 C C . ASN A 1 79 ? -19.853 -13.348 4.144 1.00 64.38 79 ASN A C 1
ATOM 630 O O . ASN A 1 79 ? -20.545 -14.289 3.787 1.00 64.38 79 ASN A O 1
ATOM 634 N N . ILE A 1 80 ? -20.387 -12.198 4.571 1.00 71.69 80 ILE A N 1
ATOM 635 C CA . ILE A 1 80 ? -21.838 -11.921 4.560 1.00 71.69 80 ILE A CA 1
ATOM 636 C C . ILE A 1 80 ? -22.357 -11.658 3.134 1.00 71.69 80 ILE A C 1
ATOM 638 O O . ILE A 1 80 ? -23.538 -11.848 2.859 1.00 71.69 80 ILE A O 1
ATOM 642 N N . LEU A 1 81 ? -21.488 -11.191 2.234 1.00 62.22 81 LEU A N 1
ATOM 643 C CA . LEU A 1 81 ? -21.825 -10.858 0.845 1.00 62.22 81 LEU A CA 1
ATOM 644 C C . LEU A 1 81 ? -21.595 -12.020 -0.141 1.00 62.22 81 LEU A C 1
ATOM 646 O O . LEU A 1 81 ? -21.867 -11.847 -1.331 1.00 62.22 81 LEU A O 1
ATOM 650 N N . SER A 1 82 ? -21.077 -13.159 0.334 1.00 50.44 82 SER A N 1
ATOM 651 C CA . SER A 1 82 ? -20.885 -14.402 -0.429 1.00 50.44 82 SER A CA 1
ATOM 652 C C . SER A 1 82 ? -22.023 -15.386 -0.197 1.00 50.44 82 SER A C 1
ATOM 654 O O . SER A 1 82 ? -22.181 -16.243 -1.095 1.00 50.44 82 SER A O 1
#

pLDDT: mean 75.52, std 11.33, range [50.44, 94.31]